Protein AF-A0A2V8P297-F1 (afdb_monomer_lite)

Foldseek 3Di:
DVVVVVVVVVVVVVVVVQVLLVVLVQPDDPVLCCVQPNAFPDWDWDDPVQKIKIWGWHDQDDPKIKIWIWMDGNVDPGGIDTDWIAIPVNPDTQDGSVSVCVSPVSSSDPD

Structure (mmCIF, N/CA/C/O backbone):
data_AF-A0A2V8P297-F1
#
_entry.id   AF-A0A2V8P297-F1
#
loop_
_atom_site.group_PDB
_atom_site.id
_atom_site.type_symbol
_atom_site.label_atom_id
_atom_site.label_alt_id
_atom_site.label_comp_id
_atom_site.label_asym_id
_atom_site.label_entity_id
_atom_site.label_seq_id
_atom_site.pdbx_PDB_ins_code
_atom_site.Cartn_x
_atom_site.Cartn_y
_atom_site.Cartn_z
_atom_site.occupancy
_atom_site.B_iso_or_equiv
_atom_site.auth_seq_id
_atom_site.auth_comp_id
_atom_site.auth_asym_id
_atom_site.auth_atom_id
_atom_site.pdbx_PDB_model_num
ATOM 1 N N . MET A 1 1 ? -4.741 13.059 43.013 1.00 55.75 1 MET A N 1
ATOM 2 C CA . MET A 1 1 ? -3.637 12.216 42.490 1.00 55.75 1 MET A CA 1
ATOM 3 C C . MET A 1 1 ? -4.066 11.159 41.461 1.00 55.75 1 MET A C 1
ATOM 5 O O . MET A 1 1 ? -3.220 10.739 40.686 1.00 55.75 1 MET A O 1
ATOM 9 N N . LEU A 1 2 ? -5.341 10.744 41.379 1.00 59.66 2 LEU A N 1
ATOM 10 C CA . LEU A 1 2 ? -5.799 9.811 40.327 1.00 59.66 2 LEU A CA 1
ATOM 11 C C . LEU A 1 2 ? -5.826 10.439 38.920 1.00 59.66 2 LEU A C 1
ATOM 13 O O . LEU A 1 2 ? -5.444 9.791 37.950 1.00 59.66 2 LEU A O 1
ATOM 17 N N . VAL A 1 3 ? -6.190 11.722 38.819 1.00 60.75 3 VAL A N 1
ATOM 18 C CA . VAL A 1 3 ? -6.275 12.460 37.542 1.00 60.75 3 VAL A CA 1
ATOM 19 C C . VAL A 1 3 ? -4.927 12.495 36.811 1.00 60.75 3 VAL A C 1
ATOM 21 O O . VAL A 1 3 ? -4.863 12.242 35.614 1.00 60.75 3 VAL A O 1
ATOM 24 N N . THR A 1 4 ? -3.830 12.690 37.545 1.00 68.31 4 THR A N 1
ATOM 25 C CA . THR A 1 4 ? -2.470 12.745 36.988 1.00 68.31 4 THR A CA 1
ATOM 26 C C . THR A 1 4 ? -1.960 11.392 36.488 1.00 68.31 4 THR A C 1
ATOM 28 O O . THR A 1 4 ? -1.175 11.347 35.545 1.00 68.31 4 THR A O 1
ATOM 31 N N . LEU A 1 5 ? -2.396 10.279 37.092 1.00 69.06 5 LEU A N 1
ATOM 32 C CA . LEU A 1 5 ? -2.049 8.933 36.619 1.00 69.06 5 LEU A CA 1
ATOM 33 C C . LEU A 1 5 ? -2.853 8.565 35.368 1.00 69.06 5 LEU A C 1
ATOM 35 O O . LEU A 1 5 ? -2.283 8.033 34.420 1.00 69.06 5 LEU A O 1
ATOM 39 N N . ALA A 1 6 ? -4.144 8.912 35.336 1.00 65.75 6 ALA A N 1
ATOM 40 C CA . ALA A 1 6 ? -4.997 8.706 34.169 1.00 65.75 6 ALA A CA 1
ATOM 41 C C . ALA A 1 6 ? -4.513 9.513 32.950 1.00 65.75 6 ALA A C 1
ATOM 43 O O . ALA A 1 6 ? -4.420 8.966 31.854 1.00 65.75 6 ALA A O 1
ATOM 44 N N . GLN A 1 7 ? -4.127 10.779 33.146 1.00 65.62 7 GLN A N 1
ATOM 45 C CA . GLN A 1 7 ? -3.565 11.628 32.087 1.00 65.62 7 GLN A CA 1
ATOM 46 C C . GLN A 1 7 ? -2.264 11.051 31.518 1.00 65.62 7 GLN A C 1
ATOM 48 O O . GLN A 1 7 ? -2.148 10.878 30.308 1.00 65.62 7 GLN A O 1
ATOM 53 N N . ARG A 1 8 ? -1.320 10.652 32.381 1.00 70.69 8 ARG A N 1
ATOM 54 C CA . ARG A 1 8 ? -0.052 10.039 31.946 1.00 70.69 8 ARG A CA 1
ATOM 55 C C . ARG A 1 8 ? -0.253 8.704 31.230 1.00 70.69 8 ARG A C 1
ATOM 57 O O . ARG A 1 8 ? 0.445 8.422 30.260 1.00 70.69 8 ARG A O 1
ATOM 64 N N . ALA A 1 9 ? -1.201 7.886 31.690 1.00 67.62 9 ALA A N 1
ATOM 65 C CA . ALA A 1 9 ? -1.544 6.629 31.030 1.00 67.62 9 ALA A CA 1
ATOM 66 C C . ALA A 1 9 ? -2.127 6.871 29.629 1.00 67.62 9 ALA A C 1
ATOM 68 O O . ALA A 1 9 ? -1.743 6.185 28.683 1.00 67.62 9 ALA A O 1
ATOM 69 N N . PHE A 1 10 ? -2.996 7.876 29.477 1.00 67.62 10 PHE A N 1
ATOM 70 C CA . PHE A 1 10 ? -3.574 8.255 28.188 1.00 67.62 10 PHE A CA 1
ATOM 71 C C . PHE A 1 10 ? -2.521 8.819 27.224 1.00 67.62 10 PHE A C 1
ATOM 73 O O . PHE A 1 10 ? -2.465 8.412 26.065 1.00 67.62 10 PHE A O 1
ATOM 80 N N . GLU A 1 11 ? -1.633 9.693 27.703 1.00 73.25 11 GLU A N 1
ATOM 81 C CA . GLU A 1 11 ? -0.514 10.232 26.917 1.00 73.25 11 GLU A CA 1
ATOM 82 C C . GLU A 1 11 ? 0.437 9.128 26.439 1.00 73.25 11 GLU A C 1
ATOM 84 O O . GLU A 1 11 ? 0.824 9.095 25.268 1.00 73.25 11 GLU A O 1
ATOM 89 N N . TRP A 1 12 ? 0.783 8.181 27.316 1.00 72.06 12 TRP A N 1
ATOM 90 C CA . TRP A 1 12 ? 1.631 7.043 26.963 1.00 72.06 12 TRP A CA 1
ATOM 91 C C . TRP A 1 12 ? 0.953 6.100 25.960 1.00 72.06 12 TRP A C 1
ATOM 93 O O . TRP A 1 12 ? 1.574 5.684 24.976 1.00 72.06 12 TRP A O 1
ATOM 103 N N . ALA A 1 13 ? -0.333 5.798 26.159 1.00 69.19 13 ALA A N 1
ATOM 104 C CA . ALA A 1 13 ? -1.119 4.993 25.228 1.00 69.19 13 ALA A CA 1
ATOM 105 C C . ALA A 1 13 ? -1.201 5.658 23.844 1.00 69.19 13 ALA A C 1
ATOM 107 O O . ALA A 1 13 ? -1.028 4.995 22.823 1.00 69.19 13 ALA A O 1
ATOM 108 N N . ASN A 1 14 ? -1.378 6.979 23.793 1.00 73.31 14 ASN A N 1
ATOM 109 C CA . ASN A 1 14 ? -1.444 7.702 22.529 1.00 73.31 14 ASN A CA 1
ATOM 110 C C . ASN A 1 14 ? -0.079 7.723 21.818 1.00 73.31 14 ASN A C 1
ATOM 112 O O . ASN A 1 14 ? 0.012 7.391 20.638 1.00 73.31 14 ASN A O 1
ATOM 116 N N . LYS A 1 15 ? 1.006 8.004 22.553 1.00 77.12 15 LYS A N 1
ATOM 117 C CA . LYS A 1 15 ? 2.372 8.000 22.007 1.00 77.12 15 LYS A CA 1
ATOM 118 C C . LYS A 1 15 ? 2.796 6.621 21.500 1.00 77.12 15 LYS A C 1
ATOM 120 O O . LYS A 1 15 ? 3.452 6.516 20.467 1.00 77.12 15 LYS A O 1
ATOM 125 N N . SER A 1 16 ? 2.433 5.559 22.218 1.00 75.31 16 SER A N 1
ATOM 126 C CA . SER A 1 16 ? 2.735 4.187 21.796 1.00 75.31 16 SER A CA 1
ATOM 127 C C . SER A 1 16 ? 1.959 3.781 20.542 1.00 75.31 16 SER A C 1
ATOM 129 O O . SER A 1 16 ? 2.536 3.129 19.674 1.00 75.31 16 SER A O 1
ATOM 131 N N . ARG A 1 17 ? 0.697 4.212 20.401 1.00 79.50 17 ARG A N 1
ATOM 132 C CA . ARG A 1 17 ? -0.101 3.997 19.186 1.00 79.50 17 ARG A CA 1
ATOM 133 C C . ARG A 1 17 ? 0.501 4.705 17.972 1.00 79.50 17 ARG A C 1
ATOM 135 O O . ARG A 1 17 ? 0.718 4.044 16.964 1.00 79.50 17 ARG A O 1
ATOM 142 N N . VAL A 1 18 ? 0.823 5.994 18.091 1.00 80.88 18 VAL A N 1
ATOM 143 C CA . VAL A 1 18 ? 1.434 6.781 17.001 1.00 80.88 18 VAL A CA 1
ATOM 144 C C . VAL A 1 18 ? 2.739 6.136 16.539 1.00 80.88 18 VAL A C 1
ATOM 146 O O . VAL A 1 18 ? 2.883 5.785 15.374 1.00 80.88 18 VAL A O 1
ATOM 149 N N . ARG A 1 19 ? 3.644 5.829 17.478 1.00 82.38 19 ARG A N 1
ATOM 150 C CA . ARG A 1 19 ? 4.925 5.181 17.158 1.00 82.38 19 ARG A CA 1
ATOM 151 C C . ARG A 1 19 ? 4.748 3.843 16.438 1.00 82.38 19 ARG A C 1
ATOM 153 O O . ARG A 1 19 ? 5.557 3.474 15.592 1.00 82.38 19 ARG A O 1
ATOM 160 N N . ARG A 1 20 ? 3.711 3.086 16.796 1.00 82.19 20 ARG A N 1
ATOM 161 C CA . ARG A 1 20 ? 3.407 1.805 16.160 1.00 82.19 20 ARG A CA 1
ATOM 162 C C . ARG A 1 20 ? 2.912 1.995 14.725 1.00 82.19 20 ARG A C 1
ATOM 164 O O . ARG A 1 20 ? 3.365 1.268 13.848 1.00 82.19 20 ARG A O 1
ATOM 171 N N . GLN A 1 21 ? 2.044 2.975 14.484 1.00 82.94 21 GLN A N 1
ATOM 172 C CA . GLN A 1 21 ? 1.546 3.303 13.145 1.00 82.94 21 GLN A CA 1
ATOM 173 C C . GLN A 1 21 ? 2.672 3.824 12.243 1.00 82.94 21 GLN A C 1
ATOM 175 O O . GLN A 1 21 ? 2.817 3.347 11.121 1.00 82.94 21 GLN A O 1
ATOM 180 N N . GLU A 1 22 ? 3.537 4.699 12.763 1.00 82.94 22 GLU A N 1
ATOM 181 C CA . GLU A 1 22 ? 4.756 5.147 12.077 1.00 82.94 22 GLU A CA 1
ATOM 182 C C . GLU A 1 22 ? 5.636 3.961 11.660 1.00 82.94 22 GLU A C 1
ATOM 184 O O . GLU A 1 22 ? 6.041 3.859 10.506 1.00 82.94 22 GLU A O 1
ATOM 189 N N . GLN A 1 23 ? 5.898 3.025 12.579 1.00 82.88 23 GLN A N 1
ATOM 190 C CA . GLN A 1 23 ? 6.694 1.830 12.284 1.00 82.88 23 GLN A CA 1
ATOM 191 C C . GLN A 1 23 ? 6.014 0.909 11.272 1.00 82.88 23 GLN A C 1
ATOM 193 O O . GLN A 1 23 ? 6.682 0.358 10.397 1.00 82.88 23 GLN A O 1
ATOM 198 N N . ALA A 1 24 ? 4.698 0.729 11.386 1.00 80.06 24 ALA A N 1
ATOM 199 C CA . ALA A 1 24 ? 3.930 -0.100 10.473 1.00 80.06 24 ALA A CA 1
ATOM 200 C C . ALA A 1 24 ? 4.063 0.415 9.036 1.00 80.06 24 ALA A C 1
ATOM 202 O O . ALA A 1 24 ? 4.388 -0.383 8.155 1.00 80.06 24 ALA A O 1
ATOM 203 N N . VAL A 1 25 ? 3.915 1.729 8.849 1.00 81.56 25 VAL A N 1
ATOM 204 C CA . VAL A 1 25 ? 3.952 2.428 7.559 1.00 81.56 25 VAL A CA 1
ATOM 205 C C . VAL A 1 25 ? 5.364 2.572 6.993 1.00 81.56 25 VAL A C 1
ATOM 207 O O . VAL A 1 25 ? 5.587 2.261 5.827 1.00 81.56 25 VAL A O 1
ATOM 210 N N . ALA A 1 26 ? 6.350 2.938 7.816 1.00 81.69 26 ALA A N 1
ATOM 211 C CA . ALA A 1 26 ? 7.749 3.035 7.385 1.00 81.69 26 ALA A CA 1
ATOM 212 C C . ALA A 1 26 ? 8.307 1.693 6.883 1.00 81.69 26 ALA A C 1
ATOM 214 O O . ALA A 1 26 ? 9.280 1.641 6.138 1.00 81.69 26 ALA A O 1
ATOM 215 N N . SER A 1 27 ? 7.694 0.593 7.320 1.00 81.69 27 SER A N 1
ATOM 216 C CA . SER A 1 27 ? 8.084 -0.763 6.964 1.00 81.69 27 SER A CA 1
ATOM 217 C C . SER A 1 27 ? 7.357 -1.311 5.729 1.00 81.69 27 SER A C 1
ATOM 219 O O . SER A 1 27 ? 7.597 -2.468 5.389 1.00 81.69 27 SER A O 1
ATOM 221 N N . VAL A 1 28 ? 6.463 -0.551 5.085 1.00 89.62 28 VAL A N 1
ATOM 222 C CA . VAL A 1 28 ? 5.612 -1.068 4.002 1.00 89.62 28 VAL A CA 1
ATOM 223 C C . VAL A 1 28 ? 6.443 -1.354 2.754 1.00 89.62 28 VAL A C 1
ATOM 225 O O . VAL A 1 28 ? 7.021 -0.466 2.139 1.00 89.62 28 VAL A O 1
ATOM 228 N N . THR A 1 29 ? 6.448 -2.623 2.365 1.00 93.12 29 THR A N 1
ATOM 229 C CA . THR A 1 29 ? 6.928 -3.116 1.071 1.00 93.12 29 THR A CA 1
ATOM 230 C C . THR A 1 29 ? 5.802 -3.923 0.428 1.00 93.12 29 THR A C 1
ATOM 232 O O . THR A 1 29 ? 4.904 -4.364 1.157 1.00 93.12 29 THR A O 1
ATOM 235 N N . PRO A 1 30 ? 5.831 -4.178 -0.890 1.00 94.00 30 PRO A N 1
ATOM 236 C CA . PRO A 1 30 ? 4.835 -5.025 -1.542 1.00 94.00 30 PRO A CA 1
ATOM 237 C C . PRO A 1 30 ? 4.649 -6.372 -0.830 1.00 94.00 30 PRO A C 1
ATOM 239 O O . PRO A 1 30 ? 3.532 -6.795 -0.546 1.00 94.00 30 PRO A O 1
ATOM 242 N N . GLU A 1 31 ? 5.747 -7.021 -0.449 1.00 93.06 31 GLU A N 1
ATOM 243 C CA . GLU A 1 31 ? 5.741 -8.338 0.188 1.00 93.06 31 GLU A CA 1
ATOM 244 C C . GLU A 1 31 ? 5.164 -8.282 1.609 1.00 93.06 31 GLU A C 1
ATOM 246 O O . GLU A 1 31 ? 4.380 -9.148 1.999 1.00 93.06 31 GLU A O 1
ATOM 251 N N . ARG A 1 32 ? 5.499 -7.242 2.384 1.00 91.44 32 ARG A N 1
ATOM 252 C CA . ARG A 1 32 ? 4.915 -7.036 3.720 1.00 91.44 32 ARG A CA 1
ATOM 253 C C . ARG A 1 32 ? 3.438 -6.676 3.646 1.00 91.44 32 ARG A C 1
ATOM 255 O O . ARG A 1 32 ? 2.677 -7.103 4.512 1.00 91.44 32 ARG A O 1
ATOM 262 N N . LEU A 1 33 ? 3.036 -5.927 2.624 1.00 92.88 33 LEU A N 1
ATOM 263 C CA . LEU A 1 33 ? 1.640 -5.599 2.377 1.00 92.88 33 LEU A CA 1
ATOM 264 C C . LEU A 1 33 ? 0.843 -6.880 2.105 1.00 92.88 33 LEU A C 1
ATOM 266 O O . LEU A 1 33 ? -0.160 -7.113 2.773 1.00 92.88 33 LEU A O 1
ATOM 270 N N . ILE A 1 34 ? 1.358 -7.767 1.246 1.00 93.88 34 ILE A N 1
ATOM 271 C CA . ILE A 1 34 ? 0.736 -9.073 0.974 1.00 93.88 34 ILE A CA 1
ATOM 272 C C . ILE A 1 34 ? 0.645 -9.921 2.244 1.00 93.88 34 ILE A C 1
ATOM 274 O O . ILE A 1 34 ? -0.402 -10.498 2.537 1.00 93.88 34 ILE A O 1
ATOM 278 N N . ALA A 1 35 ? 1.725 -9.986 3.025 1.00 91.81 35 ALA A N 1
ATOM 279 C CA . ALA A 1 35 ? 1.756 -10.779 4.250 1.00 91.81 35 ALA A CA 1
ATOM 280 C C . ALA A 1 35 ? 0.715 -10.309 5.283 1.00 91.81 35 ALA A C 1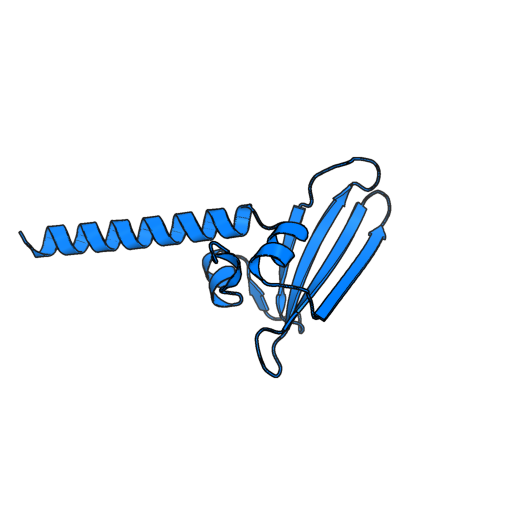
ATOM 282 O O . ALA A 1 35 ? 0.055 -11.131 5.920 1.00 91.81 35 ALA A O 1
ATOM 283 N N . ARG A 1 36 ? 0.533 -8.991 5.436 1.00 90.56 36 ARG A N 1
ATOM 284 C CA . ARG A 1 36 ? -0.389 -8.424 6.435 1.00 90.56 36 ARG A CA 1
ATOM 285 C C . ARG A 1 36 ? -1.838 -8.347 5.956 1.00 90.56 36 ARG A C 1
ATOM 287 O O . ARG A 1 36 ? -2.756 -8.567 6.752 1.00 90.56 36 ARG A O 1
ATOM 294 N N . CYS A 1 37 ? -2.044 -8.032 4.681 1.00 91.12 37 CYS A N 1
ATOM 295 C CA . CYS A 1 37 ? -3.341 -7.652 4.121 1.00 91.12 37 CYS A CA 1
ATOM 296 C C . CYS A 1 37 ? -3.909 -8.652 3.106 1.00 91.12 37 CYS A C 1
ATOM 298 O O . CYS A 1 37 ? -5.083 -8.550 2.757 1.00 91.12 37 CYS A O 1
ATOM 300 N N . GLY A 1 38 ? -3.133 -9.657 2.694 1.00 92.31 38 GLY A N 1
ATOM 301 C CA . GLY A 1 38 ? -3.543 -10.658 1.711 1.00 92.31 38 GLY A CA 1
ATOM 302 C C . GLY A 1 38 ? -3.199 -10.262 0.276 1.00 92.31 38 GLY A C 1
ATOM 303 O O . GLY A 1 38 ? -2.449 -9.325 0.038 1.00 92.31 38 GLY A O 1
ATOM 304 N N . GLN A 1 39 ? -3.721 -11.010 -0.695 1.00 94.38 39 GLN A N 1
ATOM 305 C CA . GLN A 1 39 ? -3.465 -10.730 -2.110 1.00 94.38 39 GLN A CA 1
ATOM 306 C C . GLN A 1 39 ? -4.222 -9.470 -2.564 1.00 94.38 39 GLN A C 1
ATOM 308 O O . GLN A 1 39 ? -5.391 -9.310 -2.196 1.00 94.38 39 GLN A O 1
ATOM 313 N N . PRO A 1 40 ? -3.594 -8.595 -3.365 1.00 95.19 40 PRO A N 1
ATOM 314 C CA . PRO A 1 40 ? -4.285 -7.465 -3.970 1.00 95.19 40 PRO A CA 1
ATOM 315 C C . PRO A 1 40 ? -5.303 -7.939 -5.017 1.00 95.19 40 PRO A C 1
ATOM 317 O O . PRO A 1 40 ? -5.211 -9.043 -5.554 1.00 95.19 40 PRO A O 1
ATOM 320 N N . ALA A 1 41 ? -6.261 -7.074 -5.340 1.00 94.38 41 ALA A N 1
ATOM 321 C CA . ALA A 1 41 ? -7.161 -7.281 -6.471 1.00 94.38 41 ALA A CA 1
ATOM 322 C C . ALA A 1 41 ? -6.433 -7.113 -7.815 1.00 94.38 41 ALA A C 1
ATOM 324 O O . ALA A 1 41 ? -6.790 -7.770 -8.790 1.00 94.38 41 ALA A O 1
ATOM 325 N N . GLU A 1 42 ? -5.414 -6.254 -7.854 1.00 95.19 42 GLU A N 1
ATOM 326 C CA . GLU A 1 42 ? -4.563 -6.029 -9.019 1.00 95.19 42 GLU A CA 1
ATOM 327 C C . GLU A 1 42 ? -3.125 -5.738 -8.575 1.00 95.19 42 GLU A C 1
ATOM 329 O O . GLU A 1 42 ? -2.904 -5.041 -7.585 1.00 95.19 42 GLU A O 1
ATOM 334 N N . ASP A 1 43 ? -2.150 -6.277 -9.303 1.00 96.38 43 ASP A N 1
ATOM 335 C CA . ASP A 1 43 ? -0.721 -6.074 -9.060 1.00 96.38 43 ASP A CA 1
ATOM 336 C C . ASP A 1 43 ? -0.011 -5.911 -10.403 1.00 96.38 43 ASP A C 1
ATOM 338 O O . ASP A 1 43 ? 0.145 -6.867 -11.166 1.00 96.38 43 ASP A O 1
ATOM 342 N N . LEU A 1 44 ? 0.372 -4.677 -10.714 1.00 96.06 44 LEU A N 1
ATOM 343 C CA . LEU A 1 44 ? 1.019 -4.322 -11.966 1.00 96.06 44 LEU A CA 1
ATOM 344 C C . LEU A 1 44 ? 2.435 -3.848 -11.696 1.00 96.06 44 LEU A C 1
ATOM 346 O O . LEU A 1 44 ? 2.651 -2.910 -10.935 1.00 96.06 44 LEU A O 1
ATOM 350 N N . THR A 1 45 ? 3.400 -4.444 -12.389 1.00 94.81 45 THR A N 1
ATOM 351 C CA . THR A 1 45 ? 4.775 -3.941 -12.427 1.00 94.81 45 THR A CA 1
ATOM 352 C C . THR A 1 45 ? 5.072 -3.400 -13.819 1.00 94.81 45 THR A C 1
ATOM 354 O O . THR A 1 45 ? 4.849 -4.086 -14.815 1.00 94.81 45 THR A O 1
ATOM 357 N N . LYS A 1 46 ? 5.553 -2.160 -13.889 1.00 93.88 46 LYS A N 1
ATOM 358 C CA . LYS A 1 46 ? 5.988 -1.480 -15.109 1.00 93.88 46 LYS A CA 1
ATOM 359 C C . LYS A 1 46 ? 7.489 -1.258 -15.053 1.00 93.88 46 LYS A C 1
ATOM 361 O O . LYS A 1 46 ? 8.009 -0.801 -14.036 1.00 93.88 46 LYS A O 1
ATOM 366 N N . ASP A 1 47 ? 8.146 -1.556 -16.163 1.00 92.19 47 ASP A N 1
ATOM 367 C CA . ASP A 1 47 ? 9.560 -1.277 -16.356 1.00 92.19 47 ASP A CA 1
ATOM 368 C C . ASP A 1 47 ? 9.726 0.099 -17.007 1.00 92.19 47 ASP A C 1
ATOM 370 O O . ASP A 1 47 ? 9.204 0.348 -18.095 1.00 92.19 47 ASP A O 1
ATOM 374 N N . LEU A 1 48 ? 10.368 1.009 -16.281 1.00 89.25 48 LEU A N 1
ATOM 375 C CA . LEU A 1 48 ? 10.675 2.382 -16.667 1.00 89.25 48 LEU A CA 1
ATOM 376 C C . LEU A 1 48 ? 12.178 2.617 -16.458 1.00 89.25 48 LEU A C 1
ATOM 378 O O . LEU A 1 48 ? 12.555 3.498 -15.682 1.00 89.25 48 LEU A O 1
ATOM 382 N N . ASP A 1 49 ? 13.005 1.773 -17.086 1.00 83.38 49 ASP A N 1
ATOM 383 C CA . ASP A 1 49 ? 14.475 1.772 -17.029 1.00 83.38 49 ASP A CA 1
ATOM 384 C C . ASP A 1 49 ? 15.078 3.166 -16.721 1.00 83.38 49 ASP A C 1
ATOM 386 O O . ASP A 1 49 ? 14.837 4.118 -17.477 1.00 83.38 49 ASP A O 1
ATOM 390 N N . PRO A 1 50 ? 15.800 3.336 -15.591 1.00 88.62 50 PRO A N 1
ATOM 391 C CA . PRO A 1 50 ? 16.305 2.303 -14.672 1.00 88.62 50 PRO A CA 1
ATOM 392 C C . PRO A 1 50 ? 15.393 1.985 -13.477 1.00 88.62 50 PRO A C 1
ATOM 394 O O . PRO A 1 50 ? 15.865 1.446 -12.475 1.00 88.62 50 PRO A O 1
ATOM 397 N N . ILE A 1 51 ? 14.103 2.331 -13.522 1.00 90.94 51 ILE A N 1
ATOM 398 C CA . ILE A 1 51 ? 13.175 2.199 -12.387 1.00 90.94 51 ILE A CA 1
ATOM 399 C C . ILE A 1 51 ? 12.098 1.153 -12.681 1.00 90.94 51 ILE A C 1
ATOM 401 O O . ILE A 1 51 ? 11.398 1.215 -13.684 1.00 90.94 51 ILE A O 1
ATOM 405 N N . LEU A 1 52 ? 11.873 0.242 -11.738 1.00 93.25 52 LEU A N 1
ATOM 406 C CA . LEU A 1 52 ? 10.689 -0.610 -11.710 1.00 93.25 52 LEU A CA 1
ATOM 407 C C . LEU A 1 52 ? 9.624 0.034 -10.828 1.00 93.25 52 LEU A C 1
ATOM 409 O O . LEU A 1 52 ? 9.842 0.255 -9.637 1.00 93.25 52 LEU A O 1
ATOM 413 N N . MET A 1 53 ? 8.457 0.290 -11.406 1.00 94.94 53 MET A N 1
ATOM 414 C CA . MET A 1 53 ? 7.288 0.799 -10.696 1.00 94.94 53 MET A CA 1
ATOM 415 C C . MET A 1 53 ? 6.308 -0.336 -10.459 1.00 94.94 53 MET A C 1
ATOM 417 O O . MET A 1 53 ? 5.899 -0.999 -11.407 1.00 94.94 53 MET A O 1
ATOM 421 N N . ARG A 1 54 ? 5.886 -0.544 -9.215 1.00 96.06 54 ARG A N 1
ATOM 422 C CA . ARG A 1 54 ? 4.856 -1.527 -8.875 1.00 96.06 54 ARG A CA 1
ATOM 423 C C . ARG A 1 54 ? 3.655 -0.835 -8.266 1.00 96.06 54 ARG A C 1
ATOM 425 O O . ARG A 1 54 ? 3.790 -0.023 -7.354 1.00 96.06 54 ARG A O 1
ATOM 432 N N . THR A 1 55 ? 2.481 -1.156 -8.778 1.00 96.38 55 THR A N 1
ATOM 433 C CA . THR A 1 55 ? 1.206 -0.611 -8.336 1.00 96.38 55 THR A CA 1
ATOM 434 C C . THR A 1 55 ? 0.313 -1.754 -7.897 1.00 96.38 55 THR A C 1
ATOM 436 O O . THR A 1 55 ? 0.081 -2.683 -8.665 1.00 96.38 55 THR A O 1
ATOM 439 N N . MET A 1 56 ? -0.171 -1.688 -6.661 1.00 96.69 56 MET A N 1
ATOM 440 C CA . MET A 1 56 ? -1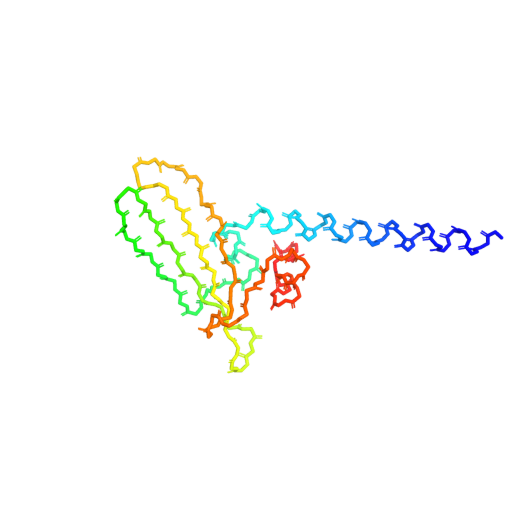.026 -2.713 -6.072 1.00 96.69 56 MET A CA 1
ATOM 441 C C . MET A 1 56 ? -2.354 -2.104 -5.644 1.00 96.69 56 MET A C 1
ATOM 443 O O . MET A 1 56 ? -2.365 -1.126 -4.896 1.00 96.69 56 MET A O 1
ATOM 447 N N . THR A 1 57 ? -3.458 -2.710 -6.064 1.00 95.56 57 THR A N 1
ATOM 448 C CA . THR A 1 57 ? -4.813 -2.242 -5.761 1.00 95.56 57 THR A CA 1
ATOM 449 C C . THR A 1 57 ? -5.485 -3.189 -4.775 1.00 95.56 57 THR A C 1
ATOM 451 O O . THR A 1 57 ? -5.601 -4.387 -5.035 1.00 95.56 57 THR A O 1
ATOM 454 N N . TYR A 1 58 ? -5.964 -2.666 -3.649 1.00 94.50 58 TYR A N 1
ATOM 455 C CA . TYR A 1 58 ? -6.689 -3.415 -2.622 1.00 94.50 58 TYR A CA 1
ATOM 456 C C . TYR A 1 58 ? -8.116 -2.909 -2.494 1.00 94.50 58 TYR A C 1
ATOM 458 O O . TYR A 1 58 ? -8.338 -1.707 -2.433 1.00 94.50 58 TYR A O 1
ATOM 466 N N . ARG A 1 59 ? -9.081 -3.825 -2.381 1.00 90.94 59 ARG A N 1
ATOM 467 C CA . ARG A 1 59 ? -10.470 -3.474 -2.063 1.00 90.94 59 ARG A CA 1
ATOM 468 C C . ARG A 1 59 ? -10.629 -3.368 -0.552 1.00 90.94 59 ARG A C 1
ATOM 470 O O . ARG A 1 59 ? -10.373 -4.341 0.156 1.00 90.94 59 ARG A O 1
ATOM 477 N N . THR A 1 60 ? -11.058 -2.211 -0.066 1.00 83.12 60 THR A N 1
ATOM 478 C CA . THR A 1 60 ? -11.315 -1.960 1.363 1.00 83.12 60 THR A CA 1
ATOM 479 C C . THR A 1 60 ? -12.798 -2.013 1.717 1.00 83.12 60 THR A C 1
ATOM 481 O O . THR A 1 60 ? -13.143 -2.162 2.888 1.00 83.12 60 THR A O 1
ATOM 484 N N . GLY A 1 61 ? -13.679 -1.974 0.716 1.00 77.12 61 GLY A N 1
ATOM 485 C CA . GLY A 1 61 ? -15.127 -2.071 0.876 1.00 77.12 61 GLY A CA 1
ATOM 486 C C . GLY A 1 61 ? -15.821 -2.478 -0.422 1.00 77.12 61 GLY A C 1
ATOM 487 O O . GLY A 1 61 ? -15.194 -3.011 -1.337 1.00 77.12 61 GLY A O 1
ATOM 488 N N . THR A 1 62 ? -17.129 -2.234 -0.515 1.00 69.19 62 THR A N 1
ATOM 489 C CA . THR A 1 62 ? -17.933 -2.624 -1.686 1.00 69.19 62 THR A CA 1
ATOM 490 C C . THR A 1 62 ? -17.595 -1.822 -2.943 1.00 69.19 62 THR A C 1
ATOM 492 O O . THR A 1 62 ? -17.675 -2.384 -4.027 1.00 69.19 62 THR A O 1
ATOM 495 N N . ASN A 1 63 ? -17.194 -0.553 -2.795 1.00 71.31 63 ASN A N 1
ATOM 496 C CA . ASN A 1 63 ? -16.855 0.360 -3.900 1.00 71.31 63 ASN A CA 1
ATOM 497 C C . ASN A 1 63 ? -15.592 1.199 -3.625 1.00 71.31 63 ASN A C 1
ATOM 499 O O . ASN A 1 63 ? -15.360 2.197 -4.299 1.00 71.31 63 ASN A O 1
ATOM 503 N N . GLU A 1 64 ? -14.806 0.841 -2.610 1.00 85.69 64 GLU A N 1
ATOM 504 C CA . GLU A 1 64 ? -13.598 1.581 -2.243 1.00 85.69 6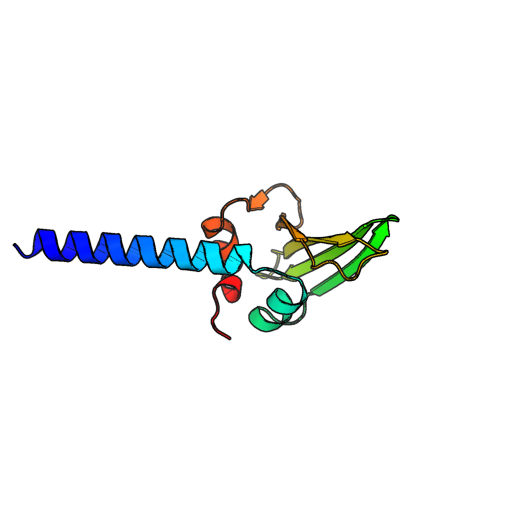4 GLU A CA 1
ATOM 505 C C . GLU A 1 64 ? -12.372 0.717 -2.516 1.00 85.69 64 GLU A C 1
ATOM 507 O O . GLU A 1 64 ? -12.263 -0.409 -2.008 1.00 85.69 64 GLU A O 1
ATOM 512 N N . SER A 1 65 ? -11.460 1.262 -3.319 1.00 92.00 65 SER A N 1
ATOM 513 C CA . SER A 1 65 ? -10.162 0.662 -3.594 1.00 92.00 65 SER A CA 1
ATOM 514 C C . SER A 1 65 ? -9.045 1.626 -3.214 1.00 92.00 65 SER A C 1
ATOM 516 O O . SER A 1 65 ? -9.131 2.832 -3.451 1.00 92.00 65 SER A O 1
ATOM 518 N N . LEU A 1 66 ? -7.978 1.072 -2.652 1.00 94.00 66 LEU A N 1
ATOM 519 C CA . LEU A 1 66 ? -6.743 1.775 -2.347 1.00 94.00 66 LEU A CA 1
ATOM 520 C C . LEU A 1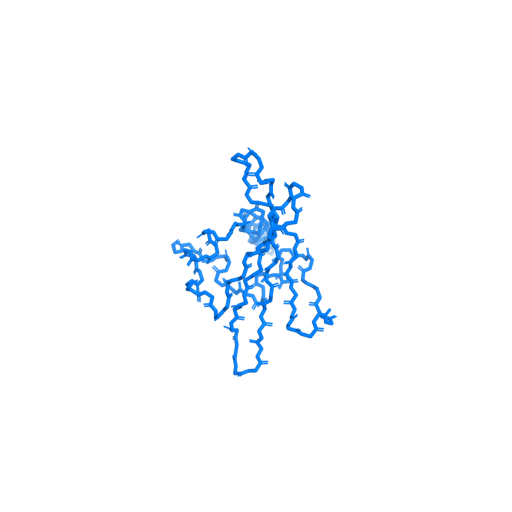 66 ? -5.641 1.319 -3.290 1.00 94.00 66 LEU A C 1
ATOM 522 O O . LEU A 1 66 ? -5.424 0.122 -3.476 1.00 94.00 66 LEU A O 1
ATOM 526 N N . ILE A 1 67 ? -4.921 2.287 -3.837 1.00 95.44 67 ILE A N 1
ATOM 527 C CA . ILE A 1 67 ? -3.797 2.093 -4.737 1.00 95.44 67 ILE A CA 1
ATOM 528 C C . ILE A 1 67 ? -2.511 2.409 -3.981 1.00 95.44 67 ILE A C 1
ATOM 530 O O . ILE A 1 67 ? -2.309 3.525 -3.499 1.00 95.44 67 ILE A O 1
ATOM 534 N N . PHE A 1 68 ? -1.619 1.426 -3.923 1.00 95.62 68 PHE A N 1
ATOM 535 C CA . PHE A 1 68 ? -0.272 1.549 -3.383 1.00 95.62 68 PHE A CA 1
ATOM 536 C C . PHE A 1 68 ? 0.723 1.612 -4.530 1.00 95.62 68 PHE A C 1
ATOM 538 O O . PHE A 1 68 ? 0.723 0.738 -5.395 1.00 95.62 68 PHE A O 1
ATOM 545 N N . ALA A 1 69 ? 1.588 2.621 -4.521 1.00 95.50 69 ALA A N 1
ATOM 546 C CA . ALA A 1 69 ? 2.667 2.758 -5.488 1.00 95.50 69 ALA A CA 1
ATOM 547 C C . ALA A 1 69 ? 4.021 2.543 -4.814 1.00 95.50 69 ALA A C 1
ATOM 549 O O . ALA A 1 69 ? 4.305 3.117 -3.760 1.00 95.50 69 ALA A O 1
ATOM 550 N N . PHE A 1 70 ? 4.859 1.748 -5.466 1.00 95.44 70 PHE A N 1
ATOM 551 C CA . PHE A 1 70 ? 6.214 1.432 -5.054 1.00 95.44 70 PHE A CA 1
ATOM 552 C C . PHE A 1 70 ? 7.177 1.645 -6.213 1.00 95.44 70 PHE A C 1
ATOM 554 O O . PHE A 1 70 ? 6.812 1.427 -7.371 1.00 95.44 70 PHE A O 1
ATOM 561 N N . SER A 1 71 ? 8.416 1.994 -5.897 1.00 93.81 71 SER A N 1
ATOM 562 C CA . SER A 1 71 ? 9.522 1.971 -6.850 1.00 93.81 71 SER A CA 1
ATOM 563 C C . SER A 1 71 ? 10.692 1.159 -6.321 1.00 93.81 71 SER A C 1
ATOM 565 O O . SER A 1 71 ? 10.874 1.007 -5.116 1.00 93.81 71 SER A O 1
ATOM 567 N N . ARG A 1 72 ? 11.501 0.635 -7.232 1.00 92.81 72 ARG A N 1
ATOM 568 C CA . ARG A 1 72 ? 12.857 0.155 -6.954 1.00 92.81 72 ARG A CA 1
ATOM 569 C C . ARG A 1 72 ? 13.719 0.378 -8.191 1.00 92.81 72 ARG A C 1
ATOM 571 O O . ARG A 1 72 ? 13.179 0.544 -9.283 1.00 92.81 72 ARG A O 1
ATOM 578 N N . MET A 1 73 ? 15.034 0.336 -8.047 1.00 89.88 73 MET A N 1
ATOM 579 C CA . MET A 1 73 ? 15.934 0.324 -9.200 1.00 89.88 73 MET A CA 1
ATOM 580 C C . MET A 1 73 ? 15.873 -1.043 -9.901 1.00 89.88 73 MET A C 1
ATOM 582 O O . MET A 1 73 ? 15.725 -2.074 -9.245 1.00 89.88 73 MET A O 1
ATOM 586 N N . ALA A 1 74 ? 15.940 -1.050 -11.232 1.00 83.00 74 ALA A N 1
ATOM 587 C CA . ALA A 1 74 ? 15.898 -2.255 -12.059 1.00 83.00 74 ALA A CA 1
ATOM 588 C C . ALA A 1 74 ? 17.237 -3.011 -12.043 1.00 83.00 74 ALA A C 1
ATOM 590 O O . ALA A 1 74 ? 17.257 -4.238 -11.951 1.00 83.00 74 ALA A O 1
ATOM 591 N N . GLU A 1 75 ? 18.349 -2.273 -12.099 1.00 73.75 75 GLU A N 1
ATOM 592 C CA . GLU A 1 75 ? 19.705 -2.834 -12.186 1.00 73.75 75 GLU A CA 1
ATOM 593 C C . GLU A 1 75 ? 20.261 -3.308 -10.836 1.00 73.75 75 GLU A C 1
ATOM 595 O O . GLU A 1 75 ? 21.078 -4.229 -10.785 1.00 73.75 75 GLU A O 1
ATOM 600 N N . GLU A 1 76 ? 19.797 -2.732 -9.727 1.00 66.38 76 GLU A N 1
ATOM 601 C CA . GLU A 1 76 ? 20.209 -3.134 -8.384 1.00 66.38 76 GLU A CA 1
ATOM 602 C C . GLU A 1 76 ? 19.117 -3.952 -7.697 1.00 66.38 76 GLU A C 1
ATOM 604 O O . GLU A 1 76 ? 17.925 -3.669 -7.806 1.00 66.38 76 GLU A O 1
ATOM 609 N N . LYS A 1 77 ? 19.520 -4.932 -6.878 1.00 67.31 77 LYS A N 1
ATOM 610 C CA . LYS A 1 77 ? 18.639 -5.598 -5.900 1.00 67.31 77 LYS A CA 1
ATOM 611 C C . LYS A 1 77 ? 18.248 -4.640 -4.758 1.00 67.31 77 LYS A C 1
ATOM 613 O O . LYS A 1 77 ? 18.315 -5.014 -3.592 1.00 67.31 77 LYS A O 1
ATOM 618 N N . SER A 1 78 ? 17.914 -3.394 -5.088 1.00 81.94 78 SER A N 1
ATOM 619 C CA . SER A 1 78 ? 17.463 -2.376 -4.151 1.00 81.94 78 SER A CA 1
ATOM 620 C C . SER A 1 78 ? 16.119 -2.772 -3.548 1.00 81.94 78 SER A C 1
ATOM 622 O O . SER A 1 78 ? 15.288 -3.405 -4.211 1.00 81.94 78 SER A O 1
ATOM 624 N N . ASP A 1 79 ? 15.913 -2.380 -2.296 1.00 88.69 79 ASP A N 1
ATOM 625 C CA . ASP A 1 79 ? 14.638 -2.564 -1.616 1.00 88.69 79 ASP A CA 1
ATOM 626 C C . ASP A 1 79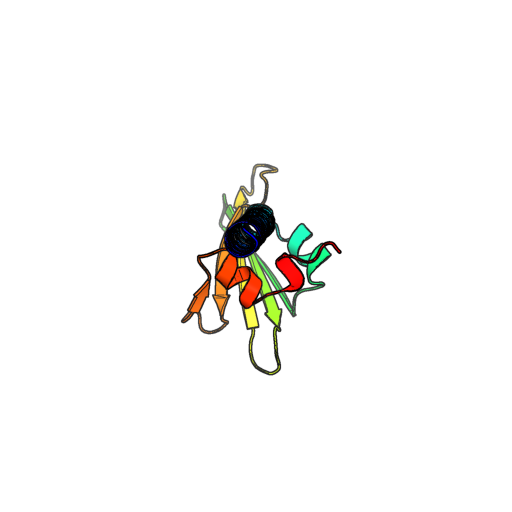 ? 13.535 -1.725 -2.276 1.00 88.69 79 ASP A C 1
ATOM 628 O O . ASP A 1 79 ? 13.779 -0.656 -2.841 1.00 88.69 79 ASP A O 1
ATOM 632 N N . TRP A 1 80 ? 12.295 -2.208 -2.186 1.00 92.38 80 TRP A N 1
ATOM 633 C CA . TRP A 1 80 ? 11.133 -1.436 -2.609 1.00 92.38 80 TRP A CA 1
ATOM 634 C C . TRP A 1 80 ? 10.943 -0.213 -1.715 1.00 92.38 80 TRP A C 1
ATOM 636 O O . TRP A 1 80 ? 10.853 -0.326 -0.492 1.00 92.38 80 TRP A O 1
ATOM 646 N N . VAL A 1 81 ? 10.789 0.942 -2.347 1.00 92.00 81 VAL A N 1
ATOM 647 C CA . VAL A 1 81 ? 10.445 2.206 -1.710 1.00 92.00 81 VAL A CA 1
ATOM 648 C C . VAL A 1 81 ? 8.952 2.439 -1.881 1.00 92.00 81 VAL A C 1
ATOM 650 O O . VAL A 1 81 ? 8.441 2.480 -2.999 1.00 92.00 81 VAL A O 1
ATOM 653 N N . PHE A 1 82 ? 8.241 2.589 -0.767 1.00 93.19 82 PHE A N 1
ATOM 654 C CA . PHE A 1 82 ? 6.853 3.032 -0.778 1.00 93.19 82 PHE A CA 1
ATOM 655 C C . PHE A 1 82 ? 6.781 4.511 -1.165 1.00 93.19 82 PHE A C 1
ATOM 657 O O . PHE A 1 82 ? 7.442 5.350 -0.556 1.00 93.19 82 PHE A O 1
ATOM 664 N N . LEU A 1 83 ? 5.982 4.821 -2.185 1.00 92.25 83 LEU A N 1
ATOM 665 C CA . LEU A 1 83 ? 5.836 6.178 -2.701 1.00 92.25 83 LEU A CA 1
ATOM 666 C C . LEU A 1 83 ? 4.569 6.833 -2.172 1.00 92.25 83 LEU A C 1
ATOM 668 O O . LEU A 1 83 ? 4.623 7.897 -1.563 1.00 92.25 83 LEU A O 1
ATOM 672 N N . THR A 1 84 ? 3.418 6.216 -2.435 1.00 92.88 84 THR A N 1
ATOM 673 C CA . THR A 1 84 ? 2.119 6.818 -2.125 1.00 92.88 84 THR A CA 1
ATOM 674 C C . THR A 1 84 ? 1.050 5.764 -1.901 1.00 92.88 84 THR A C 1
ATOM 676 O O . THR A 1 84 ? 1.071 4.710 -2.540 1.00 92.88 84 THR A O 1
ATOM 679 N N . MET A 1 85 ? 0.062 6.118 -1.084 1.00 93.81 85 MET A N 1
ATOM 680 C CA . MET A 1 85 ? -1.213 5.423 -0.965 1.00 93.81 85 MET A CA 1
ATOM 681 C C . MET A 1 85 ? -2.329 6.411 -1.287 1.00 93.81 85 MET A C 1
ATOM 683 O O . MET A 1 85 ? -2.381 7.496 -0.701 1.00 93.81 85 MET A O 1
ATOM 687 N N . LYS A 1 86 ? -3.197 6.051 -2.229 1.00 94.12 86 LYS A N 1
ATOM 688 C CA . LYS A 1 86 ? -4.307 6.895 -2.683 1.00 94.12 86 LYS A CA 1
ATOM 689 C C . LYS A 1 86 ? -5.569 6.072 -2.860 1.00 94.12 86 LYS A C 1
ATOM 691 O O . LYS A 1 86 ? -5.496 4.849 -2.941 1.00 94.12 86 LYS A O 1
ATOM 696 N N . ASP A 1 87 ? -6.711 6.732 -2.918 1.00 91.56 87 ASP A N 1
ATOM 697 C CA . ASP A 1 87 ? -7.932 6.103 -3.402 1.00 91.56 87 ASP A CA 1
ATOM 698 C C . ASP A 1 87 ? -7.871 5.869 -4.923 1.00 91.56 87 ASP A C 1
ATOM 700 O O . ASP A 1 87 ? -7.011 6.404 -5.628 1.00 91.56 87 ASP A O 1
ATOM 704 N N . GLU A 1 88 ? -8.795 5.061 -5.439 1.00 86.50 88 GLU A N 1
ATOM 705 C CA . GLU A 1 88 ? -8.881 4.744 -6.870 1.00 86.50 88 GLU A CA 1
ATOM 706 C C . GLU A 1 88 ? -9.058 5.986 -7.753 1.00 86.50 88 GLU A C 1
ATOM 708 O O . GLU A 1 88 ? -8.528 6.046 -8.861 1.00 86.50 88 GLU A O 1
ATOM 713 N N . SER A 1 89 ? -9.764 7.003 -7.247 1.00 83.19 89 SER A N 1
ATOM 714 C CA . SER A 1 89 ? -9.973 8.259 -7.973 1.00 83.19 89 SER A CA 1
ATOM 715 C C . SER A 1 89 ? -8.730 9.161 -7.990 1.00 83.19 89 SER A C 1
ATOM 717 O O . SER A 1 89 ? -8.642 10.085 -8.801 1.00 83.19 89 SER A O 1
ATOM 719 N N . GLY A 1 90 ? -7.767 8.908 -7.098 1.00 78.94 90 GLY A N 1
ATOM 720 C CA . GLY A 1 90 ? -6.599 9.750 -6.863 1.00 78.94 90 GLY A CA 1
ATOM 721 C C . GLY A 1 90 ? -6.909 11.082 -6.171 1.00 78.94 90 GLY A C 1
ATOM 722 O O . GLY A 1 90 ? -5.985 11.877 -5.978 1.00 78.94 90 GLY A O 1
ATOM 723 N N . ALA A 1 91 ? -8.171 11.342 -5.810 1.00 79.88 91 ALA A N 1
ATOM 724 C CA . ALA A 1 91 ? -8.603 12.565 -5.140 1.00 79.88 91 ALA A CA 1
ATOM 725 C C . ALA A 1 91 ? -8.145 12.614 -3.678 1.00 79.88 91 ALA A C 1
ATOM 727 O O . ALA A 1 91 ? -7.884 13.698 -3.151 1.00 79.88 91 ALA A O 1
ATOM 728 N N . GLN A 1 92 ? -8.016 11.455 -3.031 1.00 86.19 92 GLN A N 1
ATOM 729 C CA . GLN A 1 92 ? -7.567 11.349 -1.653 1.00 86.19 92 GLN A CA 1
ATOM 730 C C . GLN A 1 92 ? -6.198 10.673 -1.583 1.00 86.19 92 GLN A C 1
ATOM 732 O O . GLN A 1 92 ? -6.037 9.494 -1.887 1.00 86.19 92 GLN A O 1
ATOM 737 N N . SER A 1 93 ? -5.200 11.440 -1.141 1.00 87.62 93 SER A N 1
ATOM 738 C CA . SER A 1 93 ? -3.866 10.942 -0.806 1.00 87.62 93 SER A CA 1
ATOM 739 C C . SER A 1 93 ? -3.748 10.763 0.703 1.00 87.62 93 SER A C 1
ATOM 741 O O . SER A 1 93 ? -4.104 11.657 1.472 1.00 87.62 93 SER A O 1
ATOM 743 N N . TYR A 1 94 ? -3.248 9.609 1.135 1.00 89.31 94 TYR A N 1
ATOM 744 C CA . TYR A 1 94 ? -3.067 9.285 2.546 1.00 89.31 94 TYR A CA 1
ATOM 745 C C . TYR A 1 94 ? -1.594 9.464 2.915 1.00 89.31 94 TYR A C 1
ATOM 747 O O . TYR A 1 94 ? -0.782 8.553 2.762 1.00 89.31 94 TYR A O 1
ATOM 755 N N . GLU A 1 95 ? -1.235 10.662 3.371 1.00 86.25 95 GLU A N 1
ATOM 756 C CA . GLU A 1 95 ? 0.169 11.037 3.604 1.00 86.25 95 GLU A CA 1
ATOM 757 C C . GLU A 1 95 ? 0.659 10.733 5.022 1.00 86.25 95 GLU A C 1
ATOM 759 O O . GLU A 1 95 ? 1.853 10.524 5.227 1.00 86.25 95 GLU A O 1
ATOM 764 N N . THR A 1 96 ? -0.245 10.673 6.005 1.00 87.25 96 THR A N 1
ATOM 765 C CA . THR A 1 96 ? 0.131 10.396 7.397 1.00 87.25 96 THR A CA 1
ATOM 766 C C . THR A 1 96 ? -0.026 8.916 7.743 1.00 87.25 96 THR A C 1
ATOM 768 O O . THR A 1 96 ? -0.955 8.264 7.247 1.00 87.25 96 THR A O 1
ATOM 771 N N . PRO A 1 97 ? 0.823 8.364 8.632 1.00 87.00 97 PRO A N 1
ATOM 772 C CA . PRO A 1 97 ? 0.683 6.983 9.073 1.00 87.00 97 PRO A CA 1
ATOM 773 C C . PRO A 1 97 ? -0.687 6.673 9.683 1.00 87.00 97 PRO A C 1
ATOM 775 O O . PRO A 1 97 ? -1.248 5.602 9.453 1.00 87.00 97 PRO A O 1
ATOM 778 N N . GLU A 1 98 ? -1.264 7.625 10.417 1.00 87.38 98 GLU A N 1
ATOM 779 C CA . GLU A 1 98 ? -2.599 7.506 10.996 1.00 87.38 98 GLU A CA 1
ATOM 780 C C . GLU A 1 98 ? -3.665 7.376 9.909 1.00 87.38 98 GLU A C 1
ATOM 782 O O . GLU A 1 98 ? -4.527 6.506 10.009 1.00 87.38 98 GLU A O 1
ATOM 787 N N . ALA A 1 99 ? -3.606 8.216 8.869 1.00 88.81 99 ALA A N 1
ATOM 788 C CA . ALA A 1 99 ? -4.562 8.188 7.766 1.00 88.81 99 ALA A CA 1
ATOM 789 C C . ALA A 1 99 ? -4.437 6.889 6.962 1.00 88.81 99 ALA A C 1
ATOM 791 O O . ALA A 1 99 ? -5.448 6.302 6.577 1.00 88.81 99 ALA A O 1
ATOM 792 N N . GLN A 1 100 ? -3.209 6.402 6.771 1.00 89.94 100 GLN A N 1
ATOM 793 C CA . GLN A 1 100 ? -2.962 5.144 6.076 1.00 89.94 100 GLN A CA 1
ATOM 794 C C . GLN A 1 100 ? -3.506 3.940 6.840 1.00 89.94 100 GLN A C 1
ATOM 796 O O . GLN A 1 100 ? -4.226 3.121 6.275 1.00 89.94 100 GLN A O 1
ATOM 801 N N . VAL A 1 101 ? -3.225 3.852 8.141 1.00 89.19 101 VAL A N 1
ATOM 802 C CA . VAL A 1 101 ? -3.751 2.771 8.984 1.00 89.19 101 VAL A CA 1
ATOM 803 C C . VAL A 1 101 ? -5.266 2.894 9.166 1.00 89.19 101 VAL A C 1
ATOM 805 O O . VAL A 1 101 ? -5.946 1.876 9.236 1.00 89.19 101 VAL A O 1
ATOM 808 N N . ALA A 1 102 ? -5.824 4.106 9.215 1.00 88.50 102 ALA A N 1
ATOM 809 C CA . ALA A 1 102 ? -7.271 4.299 9.293 1.00 88.50 102 ALA A CA 1
ATOM 810 C C . ALA A 1 102 ? -7.989 3.790 8.034 1.00 88.50 102 ALA A C 1
ATOM 812 O O . ALA A 1 102 ? -9.009 3.115 8.153 1.00 88.50 102 ALA A O 1
ATOM 813 N N . ALA A 1 103 ? -7.444 4.075 6.848 1.00 89.25 103 ALA A N 1
ATOM 814 C CA . ALA A 1 103 ? -8.005 3.606 5.584 1.00 89.25 103 ALA A CA 1
ATOM 815 C C . ALA A 1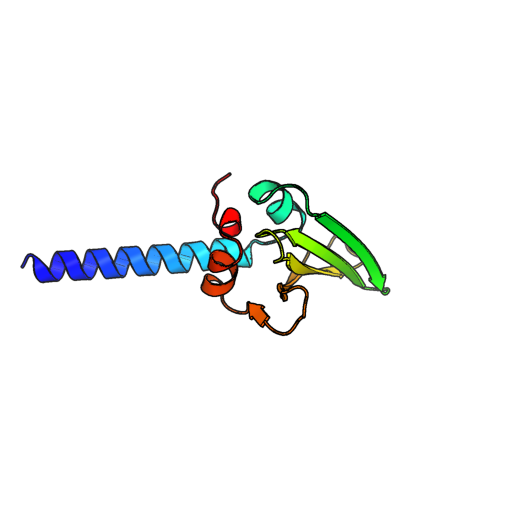 103 ? -7.713 2.119 5.318 1.00 89.25 103 ALA A C 1
ATOM 817 O O . ALA A 1 103 ? -8.533 1.429 4.719 1.00 89.25 103 ALA A O 1
ATOM 818 N N . MET A 1 104 ? -6.583 1.597 5.808 1.00 90.25 104 MET A N 1
ATOM 819 C CA . MET A 1 104 ? -6.217 0.187 5.677 1.00 90.25 104 MET A CA 1
ATOM 820 C C . MET A 1 104 ? -5.714 -0.407 7.005 1.00 90.25 104 MET A C 1
ATOM 822 O O . MET A 1 104 ? -4.507 -0.568 7.215 1.00 90.25 104 MET A O 1
ATOM 826 N N . PRO A 1 105 ? -6.629 -0.817 7.906 1.00 89.44 105 PRO A N 1
ATOM 827 C CA . PRO A 1 105 ? -6.280 -1.266 9.259 1.00 89.44 105 PRO A CA 1
ATOM 828 C C . PRO A 1 105 ? -5.344 -2.476 9.326 1.00 89.44 105 PRO A C 1
ATOM 830 O O . PRO A 1 105 ? -4.621 -2.650 10.308 1.00 89.44 105 PRO A O 1
ATOM 833 N N . CYS A 1 106 ? -5.315 -3.315 8.285 1.00 90.56 106 CYS A N 1
ATOM 834 C CA . CYS A 1 106 ? -4.420 -4.469 8.228 1.00 90.56 106 CYS A CA 1
ATOM 835 C C . CYS A 1 106 ? -2.931 -4.078 8.195 1.00 90.56 106 CYS A C 1
ATOM 837 O O . CYS A 1 106 ? -2.100 -4.905 8.562 1.00 90.56 106 CYS A O 1
ATOM 839 N N . LEU A 1 107 ? -2.581 -2.828 7.859 1.00 88.62 107 LEU A N 1
ATOM 840 C CA . LEU A 1 107 ? -1.199 -2.335 7.904 1.00 88.62 107 LEU A CA 1
ATOM 841 C C . LEU A 1 107 ? -0.584 -2.427 9.308 1.00 88.62 107 LEU A C 1
ATOM 843 O O . LEU A 1 107 ? 0.598 -2.749 9.424 1.00 88.62 107 LEU A O 1
ATOM 847 N N . ASP A 1 108 ? -1.376 -2.203 10.362 1.00 86.62 108 ASP A N 1
ATOM 848 C CA . ASP A 1 108 ? -0.951 -2.309 11.771 1.00 86.62 108 ASP A CA 1
ATOM 849 C C . ASP A 1 108 ? -1.263 -3.692 12.400 1.00 86.62 108 ASP A C 1
ATOM 851 O O . ASP A 1 108 ? -1.115 -3.933 13.609 1.00 86.62 108 ASP A O 1
ATOM 855 N N . SER A 1 109 ? -1.695 -4.650 11.575 1.00 80.00 109 SER A N 1
ATOM 856 C CA . SER A 1 109 ? -1.898 -6.025 12.018 1.00 80.00 109 SER A CA 1
ATOM 857 C C . SER A 1 109 ? -0.554 -6.699 12.308 1.00 80.00 109 SER A C 1
ATOM 859 O O . SER A 1 109 ? 0.376 -6.636 11.507 1.00 80.00 109 SER A O 1
ATOM 861 N N . LYS A 1 110 ? -0.467 -7.402 13.443 1.00 67.19 110 LYS A N 1
ATOM 862 C CA . LYS A 1 110 ? 0.685 -8.247 13.822 1.00 67.19 110 LYS A CA 1
ATOM 863 C C . LYS A 1 110 ? 0.598 -9.664 13.234 1.00 67.19 110 LYS A C 1
ATOM 865 O O . LYS A 1 110 ? 1.121 -10.589 13.850 1.00 67.19 110 LYS A O 1
ATOM 870 N N . LYS A 1 111 ? -0.144 -9.837 12.137 1.00 58.88 111 LYS A N 1
ATOM 871 C CA . LYS A 1 111 ? -0.218 -11.125 11.439 1.00 58.88 111 LYS A CA 1
ATOM 872 C C . LYS A 1 111 ? 1.167 -11.596 11.011 1.00 58.88 111 LYS A C 1
ATOM 874 O O . LYS A 1 111 ? 1.993 -10.725 10.654 1.00 58.88 111 LYS A O 1
#

Radius of gyration: 16.94 Å; chains: 1; bounding box: 38×24×60 Å

pLDDT: mean 85.02, std 10.1, range [55.75, 96.69]

Sequence (111 aa):
MLVTLAQRAFEWANKSRVRRQEQAVASVTPERLIARCGQPAEDLTKDLDPILMRTMTYRTGTNESLIFAFSRMAEEKSDWVFLTMKDESGAQSYETPEAQVAAMPCLDSKK

Secondary structure (DSSP, 8-state):
-HHHHHHHHHHHHHHHHHHHHHHHHHT--HHHHHHHH---SEEEEEEETTEEEEEEEEE-SSS-EEEEEEEEESSS-PPPEEEEEEETTSS-B--SHHHHHHH-GGGG---